Protein AF-A0A947BU01-F1 (afdb_monomer_lite)

Radius of gyration: 28.0 Å; chains: 1; bounding box: 68×43×93 Å

Sequence (146 aa):
MLISLYSSYHRSSKFAALLLTMTILGGLAVPAAADPMAQPLLSESDIAYVGRFALPDGGSEPATYAYGGYGMAFYKQADGTNTLFVSGHVYGTGYYGQVQVPSDAQLKSASTGYSGLVQATVIQKIANAMEGHGEIENNYNPNWSL

Structure (mmCIF, N/CA/C/O backbone):
data_AF-A0A947BU01-F1
#
_entry.id   AF-A0A947BU01-F1
#
loop_
_atom_site.group_PDB
_atom_site.id
_atom_site.type_symbol
_atom_site.label_atom_id
_atom_site.label_alt_id
_atom_site.label_comp_id
_atom_site.label_asym_id
_atom_site.label_entity_id
_atom_site.label_seq_id
_atom_site.pdbx_PDB_ins_code
_atom_site.Cartn_x
_atom_site.Cartn_y
_atom_site.Cartn_z
_atom_site.occupancy
_atom_site.B_iso_or_equiv
_atom_site.auth_seq_id
_atom_site.auth_comp_id
_atom_site.auth_asym_id
_atom_site.auth_atom_id
_atom_site.pdbx_PDB_model_num
ATOM 1 N N . MET A 1 1 ? -27.659 -6.210 -74.239 1.00 38.91 1 MET A N 1
ATOM 2 C CA . MET A 1 1 ? -27.720 -7.146 -73.098 1.00 38.91 1 MET A CA 1
ATOM 3 C C . MET A 1 1 ? -27.895 -6.321 -71.833 1.00 38.91 1 MET A C 1
ATOM 5 O O . MET A 1 1 ? -26.961 -5.631 -71.453 1.00 38.91 1 MET A O 1
ATOM 9 N N . LEU A 1 2 ? -29.097 -6.310 -71.249 1.00 34.97 2 LEU A N 1
ATOM 10 C CA . LEU A 1 2 ? -29.273 -5.880 -69.856 1.00 34.97 2 LEU A CA 1
ATOM 11 C C . LEU A 1 2 ? -28.778 -7.003 -68.936 1.00 34.97 2 LEU A C 1
ATOM 13 O O . LEU A 1 2 ? -28.877 -8.168 -69.313 1.00 34.97 2 LEU A O 1
ATOM 17 N N . ILE A 1 3 ? -28.399 -6.653 -67.710 1.00 32.31 3 ILE A N 1
ATOM 18 C CA . ILE A 1 3 ? -29.005 -7.241 -66.509 1.00 32.31 3 ILE A CA 1
ATOM 19 C C . ILE A 1 3 ? -29.057 -6.147 -65.437 1.00 32.31 3 ILE A C 1
ATOM 21 O O . ILE A 1 3 ? -28.105 -5.397 -65.238 1.00 32.31 3 ILE A O 1
ATOM 25 N N . SER A 1 4 ? -30.215 -6.039 -64.799 1.00 36.91 4 SER A N 1
ATOM 26 C CA . SER A 1 4 ? -30.463 -5.265 -63.583 1.00 36.91 4 SER A CA 1
ATOM 27 C C . SER A 1 4 ? -30.619 -6.261 -62.438 1.00 36.91 4 SER A C 1
ATOM 29 O O . SER A 1 4 ? -31.063 -7.378 -62.703 1.00 36.91 4 SER A O 1
ATOM 31 N N . LEU A 1 5 ? -30.331 -5.862 -61.197 1.00 42.19 5 LEU A N 1
ATOM 32 C CA . LEU A 1 5 ? -31.188 -6.173 -60.046 1.00 42.19 5 LEU A CA 1
ATOM 33 C C . LEU A 1 5 ? -30.832 -5.290 -58.835 1.00 42.19 5 LEU A C 1
ATOM 35 O O . LEU A 1 5 ? -29.725 -4.774 -58.716 1.00 42.19 5 LEU A O 1
ATOM 39 N N . TYR A 1 6 ? -31.832 -5.080 -57.981 1.00 38.16 6 TYR A N 1
ATOM 40 C CA . TYR A 1 6 ? -31.905 -4.087 -56.896 1.00 38.16 6 TYR A CA 1
ATOM 41 C C . TYR A 1 6 ? -32.109 -4.797 -55.533 1.00 38.16 6 TYR A C 1
ATOM 43 O O . TYR A 1 6 ? -32.235 -6.020 -55.517 1.00 38.16 6 TYR A O 1
ATOM 51 N N . SER A 1 7 ? -32.305 -4.021 -54.446 1.00 38.16 7 SER A N 1
ATOM 52 C CA . SER A 1 7 ? -32.798 -4.435 -53.095 1.00 38.16 7 SER A CA 1
ATOM 53 C C . SER A 1 7 ? -31.711 -4.815 -52.062 1.00 38.16 7 SER A C 1
ATOM 55 O O . SER A 1 7 ? -30.760 -5.495 -52.426 1.00 38.16 7 SER A O 1
ATOM 57 N N . SER A 1 8 ? -31.746 -4.451 -50.762 1.00 42.22 8 SER A N 1
ATOM 58 C CA . SER A 1 8 ? -32.578 -3.527 -49.931 1.00 42.22 8 SER A CA 1
ATOM 59 C C . SER A 1 8 ? -31.697 -3.023 -48.753 1.00 42.22 8 SER A C 1
ATOM 61 O O . SER A 1 8 ? -30.764 -3.729 -48.391 1.00 42.22 8 SER A O 1
ATOM 63 N N . TYR A 1 9 ? -31.820 -1.867 -48.078 1.00 45.44 9 TYR A N 1
ATOM 64 C CA . TYR A 1 9 ? -32.843 -0.812 -47.909 1.00 45.44 9 TYR A CA 1
ATOM 65 C C . TYR A 1 9 ? -33.897 -1.012 -46.784 1.00 45.44 9 TYR A C 1
ATOM 67 O O . TYR A 1 9 ? -35.024 -1.414 -47.061 1.00 45.44 9 TYR A O 1
ATOM 75 N N . HIS A 1 10 ? -33.540 -0.682 -45.526 1.00 36.25 10 HIS A N 1
ATOM 76 C CA . HIS A 1 10 ? -34.381 -0.331 -44.344 1.00 36.25 10 HIS A CA 1
ATOM 77 C C . HIS A 1 10 ? -33.420 0.113 -43.204 1.00 36.25 10 HIS A C 1
ATOM 79 O O . HIS A 1 10 ? -32.405 -0.547 -43.032 1.00 36.25 10 HIS A O 1
ATOM 85 N N . ARG A 1 11 ? -33.588 1.168 -42.386 1.00 46.25 11 ARG A N 1
ATOM 86 C CA . ARG A 1 11 ? -34.635 2.190 -42.125 1.00 46.25 11 ARG A CA 1
ATOM 87 C C . ARG A 1 11 ? -33.919 3.490 -41.669 1.00 46.25 11 ARG A C 1
ATOM 89 O O . ARG A 1 11 ? -32.951 3.404 -40.930 1.00 46.25 11 ARG A O 1
ATOM 96 N N . SER A 1 12 ? -34.223 4.678 -42.209 1.00 43.44 12 SER A N 1
ATOM 97 C CA . SER A 1 12 ? -35.121 5.710 -41.623 1.00 43.44 12 SER A CA 1
ATOM 98 C C . SER A 1 12 ? -34.850 6.027 -40.129 1.00 43.44 12 SER A C 1
ATOM 100 O O . SER A 1 12 ? -34.923 5.113 -39.319 1.00 43.44 12 SER A O 1
ATOM 102 N N . SER A 1 13 ? -34.645 7.267 -39.661 1.00 42.59 13 SER A N 1
ATOM 103 C CA . SER A 1 13 ? -35.353 8.498 -40.049 1.00 42.59 13 SER A CA 1
ATOM 104 C C . SER A 1 13 ? -34.672 9.792 -39.570 1.00 42.59 13 SER A C 1
ATOM 106 O O . SER A 1 13 ? -34.194 9.857 -38.448 1.00 42.59 13 SER A O 1
ATOM 108 N N . LYS A 1 14 ? -34.821 10.840 -40.392 1.00 45.69 14 LYS A N 1
ATOM 109 C CA . LYS A 1 14 ? -35.126 12.242 -40.028 1.00 45.69 14 LYS A CA 1
ATOM 110 C C . LYS A 1 14 ? -34.252 12.958 -38.979 1.00 45.69 14 LYS A C 1
ATOM 112 O O . LYS A 1 14 ? -34.436 12.832 -37.775 1.00 45.69 14 LYS A O 1
ATOM 117 N N . PHE A 1 15 ? -33.444 13.880 -39.504 1.00 44.53 15 PHE A N 1
ATOM 118 C CA . PHE A 1 15 ? -33.050 15.121 -38.831 1.00 44.53 15 PHE A CA 1
ATOM 119 C C . PHE A 1 15 ? -34.262 15.917 -38.295 1.00 44.53 15 PHE A C 1
ATOM 121 O O . PHE A 1 15 ? -35.377 15.769 -38.796 1.00 44.53 15 PHE A O 1
ATOM 128 N N . ALA A 1 16 ? -33.962 16.851 -37.383 1.00 44.19 16 ALA A N 1
ATOM 129 C CA . ALA A 1 16 ? -34.821 17.909 -36.835 1.00 44.19 16 ALA A CA 1
ATOM 130 C C . ALA A 1 16 ? -35.796 17.528 -35.700 1.00 44.19 16 ALA A C 1
ATOM 132 O O . ALA A 1 16 ? -36.990 17.337 -35.905 1.00 44.19 16 ALA A O 1
ATOM 133 N N . ALA A 1 17 ? -35.286 17.627 -34.468 1.00 37.03 17 ALA A N 1
ATOM 134 C CA . ALA A 1 17 ? -35.921 18.442 -33.430 1.00 37.03 17 ALA A CA 1
ATOM 135 C C . ALA A 1 17 ? -34.833 19.020 -32.505 1.00 37.03 17 ALA A C 1
ATOM 137 O O . ALA A 1 17 ? -34.243 18.307 -31.697 1.00 37.03 17 ALA A O 1
ATOM 138 N N . LEU A 1 18 ? -34.543 20.316 -32.651 1.00 46.00 18 LEU A N 1
ATOM 139 C CA . LEU A 1 18 ? -33.677 21.067 -31.740 1.00 46.00 18 LEU A CA 1
ATOM 140 C C . LEU A 1 18 ? -34.412 21.238 -30.404 1.00 46.00 18 LEU A C 1
ATOM 142 O O . LEU A 1 18 ? -35.222 22.152 -30.263 1.00 46.00 18 LEU A O 1
ATOM 146 N N . LEU A 1 19 ? -34.141 20.369 -29.429 1.00 37.56 19 LEU A N 1
ATOM 147 C CA . LEU A 1 19 ? -34.594 20.574 -28.055 1.00 37.56 19 LEU A CA 1
ATOM 148 C C . LEU A 1 19 ? -33.500 21.312 -27.277 1.00 37.56 19 LEU A C 1
ATOM 150 O O . LEU A 1 19 ? -32.636 20.706 -26.646 1.00 37.56 19 LEU A O 1
ATOM 154 N N . LEU A 1 20 ? -33.521 22.644 -27.359 1.00 41.34 20 LEU A N 1
ATOM 155 C CA . LEU A 1 20 ? -32.702 23.500 -26.505 1.00 41.34 20 LEU A CA 1
ATOM 156 C C . LEU A 1 20 ? -33.327 23.534 -25.105 1.00 41.34 20 LEU A C 1
ATOM 158 O O . LEU A 1 20 ? -34.023 24.481 -24.737 1.00 41.34 20 LEU A O 1
ATOM 162 N N . THR A 1 21 ? -33.117 22.473 -24.329 1.00 47.75 21 THR A N 1
ATOM 163 C CA . THR A 1 21 ? -33.498 22.454 -22.918 1.00 47.75 21 THR A CA 1
ATOM 164 C C . THR A 1 21 ? -32.643 23.492 -22.197 1.00 47.75 21 THR A C 1
ATOM 166 O O . THR A 1 21 ? -31.437 23.304 -22.042 1.00 47.75 21 THR A O 1
ATOM 169 N N . MET A 1 22 ? -33.250 24.602 -21.763 1.00 46.50 22 MET A N 1
ATOM 170 C CA . MET A 1 22 ? -32.602 25.518 -20.827 1.00 46.50 22 MET A CA 1
ATOM 171 C C . MET A 1 22 ? -32.354 24.762 -19.522 1.00 46.50 22 MET A C 1
ATOM 173 O O . MET A 1 22 ? -33.235 24.683 -18.665 1.00 46.50 22 MET A O 1
ATOM 177 N N . THR A 1 23 ? -31.150 24.215 -19.362 1.00 50.81 23 THR A N 1
ATOM 178 C CA . THR A 1 23 ? -30.656 23.819 -18.048 1.00 50.81 23 THR A CA 1
ATOM 179 C C . THR A 1 23 ? -30.577 25.091 -17.225 1.00 50.81 23 THR A C 1
ATOM 181 O O . THR A 1 23 ? -29.666 25.900 -17.393 1.00 50.81 23 THR A O 1
ATOM 184 N N . ILE A 1 24 ? -31.568 25.292 -16.358 1.00 51.97 24 ILE A N 1
ATOM 185 C CA . ILE A 1 24 ? -31.499 26.306 -15.317 1.00 51.97 24 ILE A CA 1
ATOM 186 C C . ILE A 1 24 ? -30.231 25.979 -14.529 1.00 51.97 24 ILE A C 1
ATOM 188 O O . ILE A 1 24 ? -30.173 24.942 -13.866 1.00 51.97 24 ILE A O 1
ATOM 192 N N . LEU A 1 25 ? -29.216 26.846 -14.614 1.00 54.53 25 LEU A N 1
ATOM 193 C CA . LEU A 1 25 ? -28.103 26.859 -13.667 1.00 54.53 25 LEU A CA 1
ATOM 194 C C . LEU A 1 25 ? -28.667 27.317 -12.317 1.00 54.53 25 LEU A C 1
ATOM 196 O O . LEU A 1 25 ? -28.435 28.432 -11.855 1.00 54.53 25 LEU A O 1
ATOM 200 N N . GLY A 1 26 ? -29.438 26.432 -11.685 1.00 55.53 26 GLY A N 1
ATOM 201 C CA . GLY A 1 26 ? -29.636 26.449 -10.253 1.00 55.53 26 GLY A CA 1
ATOM 202 C C . GLY A 1 26 ? -28.264 26.172 -9.681 1.00 55.53 26 GLY A C 1
ATOM 203 O O . GLY A 1 26 ? -27.848 25.017 -9.629 1.00 55.53 26 GLY A O 1
ATOM 204 N N . GLY A 1 27 ? -27.534 27.245 -9.376 1.00 57.28 27 GLY A N 1
ATOM 205 C CA . GLY A 1 27 ? -26.209 27.169 -8.793 1.00 57.28 27 GLY A CA 1
ATOM 206 C C . GLY A 1 27 ? -26.319 26.384 -7.502 1.00 57.28 27 GLY A C 1
ATOM 207 O O . GLY A 1 27 ? -26.742 26.928 -6.484 1.00 57.28 27 GLY A O 1
ATOM 208 N N . LEU A 1 28 ? -25.981 25.095 -7.568 1.00 57.75 28 LEU A N 1
ATOM 209 C CA . LEU A 1 28 ? -25.796 24.265 -6.397 1.00 57.75 28 LEU A CA 1
ATOM 210 C C . LEU A 1 28 ? -24.675 24.935 -5.620 1.00 57.75 28 LEU A C 1
ATOM 212 O O . LEU A 1 28 ? -23.510 24.857 -6.012 1.00 57.75 28 LEU A O 1
ATOM 216 N N . ALA A 1 29 ? -25.052 25.661 -4.570 1.00 65.25 29 ALA A N 1
ATOM 217 C CA . ALA A 1 29 ? -24.113 26.223 -3.629 1.00 65.25 29 ALA A CA 1
ATOM 218 C C . ALA A 1 29 ? -23.367 25.038 -3.022 1.00 65.25 29 ALA A C 1
ATOM 220 O O . ALA A 1 29 ? -23.889 24.350 -2.143 1.00 65.25 29 ALA A O 1
ATOM 221 N N . VAL A 1 30 ? -22.175 24.760 -3.554 1.00 71.19 30 VAL A N 1
ATOM 222 C CA . VAL A 1 30 ? -21.259 23.795 -2.960 1.00 71.19 30 VAL A CA 1
ATOM 223 C C . VAL A 1 30 ? -21.031 24.308 -1.542 1.00 71.19 30 VAL A C 1
ATOM 225 O O . VAL A 1 30 ? -20.578 25.449 -1.402 1.00 71.19 30 VAL A O 1
ATOM 228 N N . PRO A 1 31 ? -21.417 23.551 -0.497 1.00 74.62 31 PRO A N 1
ATOM 229 C CA . PRO A 1 31 ? -21.230 24.013 0.865 1.00 74.62 31 PRO A CA 1
ATOM 230 C C . PRO A 1 31 ? -19.747 24.316 1.045 1.00 74.62 31 PRO A C 1
ATOM 232 O O . PRO A 1 31 ? -18.899 23.497 0.682 1.00 74.62 31 PRO A O 1
ATOM 235 N N . ALA A 1 32 ? -19.439 25.515 1.542 1.00 76.81 32 ALA A N 1
ATOM 236 C CA . ALA A 1 32 ? -18.063 25.900 1.803 1.00 76.81 32 ALA A CA 1
ATOM 237 C C . ALA A 1 32 ? -17.426 24.823 2.688 1.00 76.81 32 ALA A C 1
ATOM 239 O O . ALA A 1 32 ? -18.013 24.438 3.703 1.00 76.81 32 ALA A O 1
ATOM 240 N N . ALA A 1 33 ? -16.263 24.313 2.275 1.00 77.06 33 ALA A N 1
ATOM 241 C CA . ALA A 1 33 ? -15.528 23.348 3.076 1.00 77.06 33 ALA A CA 1
ATOM 242 C C . ALA A 1 33 ? -15.318 23.952 4.469 1.00 77.06 33 ALA A C 1
ATOM 244 O O . ALA A 1 33 ? -14.842 25.083 4.587 1.00 77.06 33 ALA A O 1
ATOM 245 N N . ALA A 1 34 ? -15.744 23.228 5.505 1.00 82.25 34 ALA A N 1
ATOM 246 C CA . ALA A 1 34 ? -15.613 23.704 6.872 1.00 82.25 34 ALA A CA 1
ATOM 247 C C . ALA A 1 34 ? -14.132 23.945 7.188 1.00 82.25 34 ALA A C 1
ATOM 249 O O . ALA A 1 34 ? -13.275 23.183 6.738 1.00 82.25 34 ALA A O 1
ATOM 250 N N . ASP A 1 35 ? -13.843 24.997 7.956 1.00 86.69 35 ASP A N 1
ATOM 251 C CA . ASP A 1 35 ? -12.478 25.325 8.361 1.00 86.69 35 ASP A CA 1
ATOM 252 C C . ASP A 1 35 ? -11.826 24.093 9.028 1.00 86.69 35 ASP A C 1
ATOM 254 O O . ASP A 1 35 ? -12.363 23.602 10.032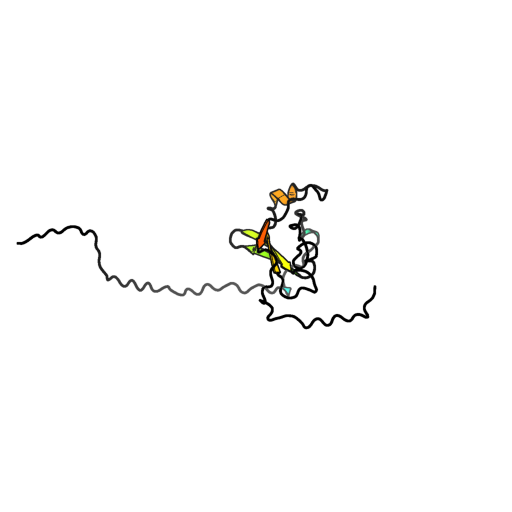 1.00 86.69 35 ASP A O 1
ATOM 258 N N . PRO A 1 36 ? -10.701 23.570 8.496 1.00 83.50 36 PRO A N 1
ATOM 259 C CA . PRO A 1 36 ? -9.975 22.464 9.111 1.00 83.50 36 PRO A CA 1
ATOM 260 C C . PRO A 1 36 ? -9.560 22.762 10.554 1.00 83.50 36 PRO A C 1
ATOM 262 O O . PRO A 1 36 ? -9.537 21.851 11.377 1.00 83.50 36 PRO A O 1
ATOM 265 N N . MET A 1 37 ? -9.299 24.033 10.885 1.00 89.06 37 MET A N 1
ATOM 266 C CA . MET A 1 37 ? -8.940 24.473 12.238 1.00 89.06 37 MET A CA 1
ATOM 267 C C . MET A 1 37 ? -10.124 24.473 13.215 1.00 89.06 37 MET A C 1
ATOM 269 O O . MET A 1 37 ? -9.913 24.537 14.425 1.00 89.06 37 MET A O 1
ATOM 273 N N . ALA A 1 38 ? -11.358 24.394 12.709 1.00 90.81 38 ALA A N 1
ATOM 274 C CA . ALA A 1 38 ? -12.578 24.283 13.507 1.00 90.81 38 ALA A CA 1
ATOM 275 C C . ALA A 1 38 ? -13.075 22.831 13.656 1.00 90.81 38 ALA A C 1
ATOM 277 O O . ALA A 1 38 ? -14.087 22.600 14.321 1.00 90.81 38 ALA A O 1
ATOM 278 N N . GLN A 1 39 ? -12.401 21.851 13.040 1.00 88.25 39 GLN A N 1
ATOM 279 C CA . GLN A 1 39 ? -12.730 20.438 13.227 1.00 88.25 39 GLN A CA 1
ATOM 280 C C . GLN A 1 39 ? -12.204 19.919 14.576 1.00 88.25 39 GLN A C 1
ATOM 282 O O . GLN A 1 39 ? -11.150 20.366 15.036 1.00 88.25 39 GLN A O 1
ATOM 287 N N . PRO A 1 40 ? -12.888 18.949 15.212 1.00 90.31 40 PRO A N 1
ATOM 288 C CA . PRO A 1 40 ? -12.328 18.221 16.345 1.00 90.31 40 PRO A CA 1
ATOM 289 C C . PRO A 1 40 ? -10.984 17.579 15.981 1.00 90.31 40 PRO A C 1
ATOM 291 O O . PRO A 1 40 ? -10.832 17.005 14.901 1.00 90.31 40 PRO A O 1
ATOM 294 N N . LEU A 1 41 ? -10.016 17.649 16.896 1.00 91.44 41 LEU A N 1
ATOM 295 C CA . LEU A 1 41 ? -8.760 16.915 16.753 1.00 91.44 41 LEU A CA 1
ATOM 296 C C . LEU A 1 41 ? -9.024 15.410 16.862 1.00 91.44 41 LEU A C 1
ATOM 298 O O . LEU A 1 41 ? -9.804 14.983 17.712 1.00 91.44 41 LEU A O 1
ATOM 302 N N . LEU A 1 42 ? -8.333 14.617 16.039 1.00 90.06 42 LEU A N 1
ATOM 303 C CA . LEU A 1 42 ? -8.356 13.160 16.148 1.00 90.06 42 LEU A CA 1
ATOM 304 C C . LEU A 1 42 ? -7.783 12.719 17.500 1.00 90.06 42 LEU A C 1
ATOM 306 O O . LEU A 1 42 ? -6.685 13.128 17.886 1.00 90.06 42 LEU A O 1
ATOM 310 N N . SER A 1 43 ? -8.518 11.852 18.186 1.00 92.38 43 SER A N 1
ATOM 311 C CA . SER A 1 43 ? -8.087 11.133 19.383 1.00 92.38 43 SER A CA 1
ATOM 312 C C . SER A 1 43 ? -7.636 9.712 19.030 1.00 92.38 43 SER A C 1
ATOM 314 O O . SER A 1 43 ? -7.969 9.182 17.971 1.00 92.38 43 SER A O 1
ATOM 316 N N . GLU A 1 44 ? -6.917 9.044 19.936 1.00 90.38 44 GLU A N 1
ATOM 317 C CA . GLU A 1 44 ? -6.549 7.630 19.752 1.00 90.38 44 GLU A CA 1
ATOM 318 C C . GLU A 1 44 ? -7.785 6.726 19.592 1.00 90.38 44 GLU A C 1
ATOM 320 O O . GLU A 1 44 ? -7.758 5.776 18.814 1.00 90.38 44 GLU A O 1
ATOM 325 N N . SER A 1 45 ? -8.896 7.059 20.261 1.00 93.25 45 SER A N 1
ATOM 326 C CA . SER A 1 45 ? -10.180 6.355 20.132 1.00 93.25 45 SER A CA 1
ATOM 327 C C . SER A 1 45 ? -10.831 6.467 18.748 1.00 93.25 45 SER A C 1
ATOM 329 O O . SER A 1 45 ? -11.676 5.633 18.425 1.00 93.25 45 SER A O 1
ATOM 331 N N . ASP A 1 46 ? -10.430 7.437 17.921 1.00 91.81 46 ASP A N 1
ATOM 332 C CA . ASP A 1 46 ? -10.919 7.579 16.542 1.00 91.81 46 ASP A CA 1
ATOM 333 C C . ASP A 1 46 ? -10.139 6.691 15.549 1.00 91.81 46 ASP A C 1
ATOM 335 O O . ASP A 1 46 ? -10.518 6.573 14.381 1.00 91.81 46 ASP A O 1
ATOM 339 N N . ILE A 1 47 ? -9.051 6.042 15.992 1.00 90.56 47 ILE A N 1
ATOM 340 C CA . ILE A 1 47 ? -8.159 5.236 15.150 1.00 90.56 47 ILE A CA 1
ATOM 341 C C . ILE A 1 47 ? -8.383 3.741 15.413 1.00 90.56 47 ILE A C 1
ATOM 343 O O . ILE A 1 47 ? -7.882 3.162 16.375 1.00 90.56 47 ILE A O 1
ATOM 347 N N . ALA A 1 48 ? -9.088 3.075 14.497 1.00 89.50 48 ALA A N 1
ATOM 348 C CA . ALA A 1 48 ? -9.273 1.625 14.528 1.00 89.50 48 ALA A CA 1
ATOM 349 C C . ALA A 1 48 ? -8.245 0.901 13.640 1.00 89.50 48 ALA A C 1
ATOM 351 O O . ALA A 1 48 ? -8.190 1.111 12.427 1.00 89.50 48 ALA A O 1
ATOM 352 N N . TYR A 1 49 ? -7.470 -0.021 14.218 1.00 87.44 49 TYR A N 1
ATOM 353 C CA . TYR A 1 49 ? -6.601 -0.908 13.442 1.00 87.44 49 TYR A CA 1
ATOM 354 C C . TYR A 1 49 ? -7.427 -1.975 12.704 1.00 87.44 49 TYR A C 1
ATOM 356 O O . TYR A 1 49 ? -8.027 -2.851 13.326 1.00 87.44 49 TYR A O 1
ATOM 364 N N . VAL A 1 50 ? -7.454 -1.908 11.369 1.00 87.00 50 VAL A N 1
ATOM 365 C CA . VAL A 1 50 ? -8.253 -2.815 10.517 1.00 87.00 50 VAL A CA 1
ATOM 366 C C . VAL A 1 50 ? -7.515 -4.119 10.182 1.00 87.00 50 VAL A C 1
ATOM 368 O O . VAL A 1 50 ? -8.157 -5.143 9.959 1.00 87.00 50 VAL A O 1
ATOM 371 N N . GLY A 1 51 ? -6.180 -4.098 10.152 1.00 89.44 51 GLY A N 1
ATOM 372 C CA . GLY A 1 51 ? -5.345 -5.257 9.835 1.00 89.44 51 GLY A CA 1
ATOM 373 C C . GLY A 1 51 ? -4.059 -4.882 9.099 1.00 89.44 51 GLY A C 1
ATOM 374 O O . GLY A 1 51 ? -3.638 -3.725 9.081 1.00 89.44 51 GLY A O 1
ATOM 375 N N . ARG A 1 52 ? -3.424 -5.881 8.483 1.00 90.00 52 ARG A N 1
ATOM 376 C CA . ARG A 1 52 ? -2.185 -5.752 7.699 1.00 90.00 52 ARG A CA 1
ATOM 377 C C . ARG A 1 52 ? -2.201 -6.701 6.509 1.00 90.00 52 ARG A C 1
ATOM 379 O O . ARG A 1 52 ? -2.883 -7.722 6.527 1.00 90.00 52 ARG A O 1
ATOM 386 N N . PHE A 1 53 ? -1.411 -6.364 5.502 1.00 91.00 53 PHE A N 1
ATOM 387 C CA . PHE A 1 53 ? -1.245 -7.119 4.268 1.00 91.00 53 PHE A CA 1
ATOM 388 C C . PHE A 1 53 ? 0.230 -7.108 3.856 1.00 91.00 53 PHE A C 1
ATOM 390 O O . PHE A 1 53 ? 0.995 -6.255 4.308 1.00 91.00 53 PHE A O 1
ATOM 397 N N . ALA A 1 54 ? 0.633 -8.056 3.016 1.00 88.75 54 ALA A N 1
ATOM 398 C CA . ALA A 1 54 ? 1.960 -8.058 2.408 1.00 88.75 54 ALA A CA 1
ATOM 399 C C . ALA A 1 54 ? 1.944 -7.236 1.111 1.00 88.75 54 ALA A C 1
ATOM 401 O O . ALA A 1 54 ? 0.989 -7.314 0.336 1.00 88.75 54 ALA A O 1
ATOM 402 N N . LEU A 1 55 ? 3.003 -6.474 0.842 1.00 87.50 55 LEU A N 1
ATOM 403 C CA . LEU A 1 55 ? 3.222 -5.927 -0.498 1.00 87.50 55 LEU A CA 1
ATOM 404 C C . LEU A 1 55 ? 3.606 -7.058 -1.480 1.00 87.50 55 LEU A C 1
ATOM 406 O O . LEU A 1 55 ? 4.002 -8.146 -1.045 1.00 87.50 55 LEU A O 1
ATOM 410 N N . PRO A 1 56 ? 3.471 -6.839 -2.800 1.00 84.62 56 PRO A N 1
ATOM 411 C CA . PRO A 1 56 ? 4.015 -7.751 -3.801 1.00 84.62 56 PRO A CA 1
ATOM 412 C C . PRO A 1 56 ? 5.529 -7.892 -3.621 1.00 84.62 56 PRO A C 1
ATOM 414 O O . PRO A 1 56 ? 6.188 -6.930 -3.222 1.00 84.62 56 PRO A O 1
ATOM 417 N N . ASP A 1 57 ? 6.097 -9.051 -3.957 1.00 74.44 57 ASP A N 1
ATOM 418 C CA . ASP A 1 57 ? 7.555 -9.171 -3.994 1.00 74.44 57 ASP A CA 1
ATOM 419 C C . ASP A 1 57 ? 8.141 -8.191 -5.014 1.00 74.44 57 ASP A C 1
ATOM 421 O O . ASP A 1 57 ? 7.646 -8.035 -6.133 1.00 74.44 57 ASP A O 1
ATOM 425 N N . GLY A 1 58 ? 9.209 -7.509 -4.608 1.00 62.03 58 GLY A N 1
ATOM 426 C CA . GLY A 1 58 ? 9.809 -6.445 -5.403 1.00 62.03 58 GLY A CA 1
ATOM 427 C C . GLY A 1 58 ? 10.694 -6.917 -6.559 1.00 62.03 58 GLY A C 1
ATOM 428 O O . GLY A 1 58 ? 11.071 -6.095 -7.385 1.00 62.03 58 GLY A O 1
ATOM 429 N N . GLY A 1 59 ? 11.024 -8.209 -6.628 1.00 63.69 59 GLY A N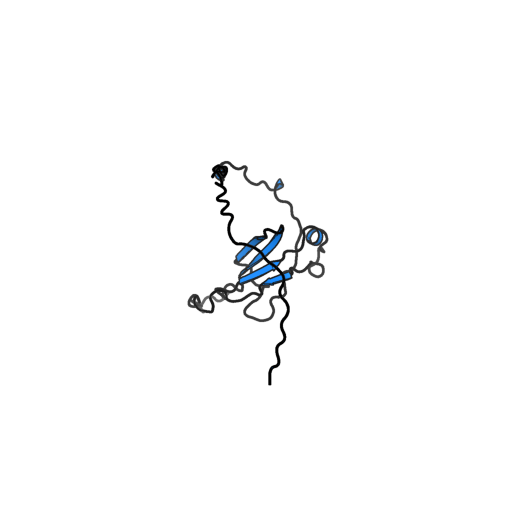 1
ATOM 430 C CA . GLY A 1 59 ? 11.961 -8.746 -7.618 1.00 63.69 59 GLY A CA 1
ATOM 431 C C . GLY A 1 59 ? 13.398 -8.238 -7.440 1.00 63.69 59 GLY A C 1
ATOM 432 O O . GLY A 1 59 ? 13.778 -7.746 -6.378 1.00 63.69 59 GLY A O 1
ATOM 433 N N . SER A 1 60 ? 14.206 -8.390 -8.489 1.00 58.06 60 SER A N 1
ATOM 434 C CA . SER A 1 60 ? 15.567 -7.849 -8.576 1.00 58.06 60 SER A CA 1
ATOM 435 C C . SER A 1 60 ? 15.569 -6.358 -8.929 1.00 58.06 60 SER A C 1
ATOM 437 O O . SER A 1 60 ? 14.636 -5.859 -9.557 1.00 58.06 60 SER A O 1
ATOM 439 N N . GLU A 1 61 ? 16.633 -5.648 -8.556 1.00 57.38 61 GLU A N 1
ATOM 440 C CA . GLU A 1 61 ? 16.772 -4.212 -8.815 1.00 57.38 61 GLU A CA 1
ATOM 441 C C . GLU A 1 61 ? 16.764 -3.829 -10.312 1.00 57.38 61 GLU A C 1
ATOM 443 O O . GLU A 1 61 ? 17.173 -4.640 -11.149 1.00 57.38 61 GLU A O 1
ATOM 448 N N . PRO A 1 62 ? 16.388 -2.576 -10.658 1.00 60.00 62 PRO A N 1
ATOM 449 C CA . PRO A 1 62 ? 15.820 -1.538 -9.791 1.00 60.00 62 PRO A CA 1
ATOM 450 C C . PRO A 1 62 ? 14.322 -1.296 -10.069 1.00 60.00 62 PRO A C 1
ATOM 452 O O . PRO A 1 62 ? 13.990 -0.601 -11.023 1.00 60.00 62 PRO A O 1
ATOM 455 N N . ALA A 1 63 ? 13.419 -1.822 -9.222 1.00 60.50 63 ALA A N 1
ATOM 456 C CA . ALA A 1 63 ? 12.005 -1.391 -9.097 1.00 60.50 63 ALA A CA 1
ATOM 457 C C . ALA A 1 63 ? 11.243 -2.176 -7.992 1.00 60.50 63 ALA A C 1
ATOM 459 O O . ALA A 1 63 ? 10.215 -2.797 -8.258 1.00 60.50 63 ALA A O 1
ATOM 460 N N . THR A 1 64 ? 11.738 -2.197 -6.747 1.00 65.00 64 THR A N 1
ATOM 461 C CA . THR A 1 64 ? 11.214 -3.113 -5.712 1.00 65.00 64 THR A CA 1
ATOM 462 C C . THR A 1 64 ? 10.147 -2.474 -4.804 1.00 65.00 64 THR A C 1
ATOM 464 O O . THR A 1 64 ? 10.366 -1.415 -4.219 1.00 65.00 64 THR A O 1
ATOM 467 N N . TYR A 1 65 ? 9.003 -3.147 -4.599 1.00 72.25 65 TYR A N 1
ATOM 468 C CA . TYR A 1 65 ? 8.041 -2.777 -3.539 1.00 72.25 65 TYR A CA 1
ATOM 469 C C . TYR A 1 65 ? 8.613 -3.004 -2.126 1.00 72.25 65 TYR A C 1
ATOM 471 O O . TYR A 1 65 ? 8.122 -2.429 -1.160 1.00 72.25 65 TYR A O 1
ATOM 479 N N . ALA A 1 66 ? 9.664 -3.823 -2.003 1.00 67.00 66 ALA A N 1
ATOM 480 C CA . ALA A 1 66 ? 10.318 -4.160 -0.739 1.00 67.00 66 ALA A CA 1
ATOM 481 C C . ALA A 1 66 ? 11.036 -2.968 -0.071 1.00 67.00 66 ALA A C 1
ATOM 483 O O . ALA A 1 66 ? 11.159 -2.949 1.149 1.00 67.00 66 ALA A O 1
ATOM 484 N N . TYR A 1 67 ? 11.478 -1.976 -0.854 1.00 63.28 67 TYR A N 1
ATOM 485 C CA . TYR A 1 67 ? 12.180 -0.779 -0.364 1.00 63.28 67 TYR A CA 1
ATOM 486 C C . TYR A 1 67 ? 11.416 0.535 -0.627 1.00 63.28 67 TYR A C 1
ATOM 488 O O . TYR A 1 67 ? 11.959 1.627 -0.453 1.00 63.28 67 TYR A O 1
ATOM 496 N N . GLY A 1 68 ? 10.138 0.447 -1.009 1.00 58.88 68 GLY A N 1
ATOM 497 C CA . GLY A 1 68 ? 9.272 1.592 -1.308 1.00 58.88 68 GLY A CA 1
ATOM 498 C C . GLY A 1 68 ? 8.715 2.311 -0.075 1.00 58.88 68 GLY A C 1
ATOM 499 O O . GLY A 1 68 ? 7.503 2.447 0.067 1.00 58.88 68 GLY A O 1
ATOM 500 N N . GLY A 1 69 ? 9.586 2.732 0.847 1.00 56.81 69 GLY A N 1
ATOM 501 C CA . GLY A 1 69 ? 9.190 3.287 2.152 1.00 56.81 69 GLY A CA 1
ATOM 502 C C . GLY A 1 69 ? 9.024 4.811 2.224 1.00 56.81 69 GLY A C 1
ATOM 5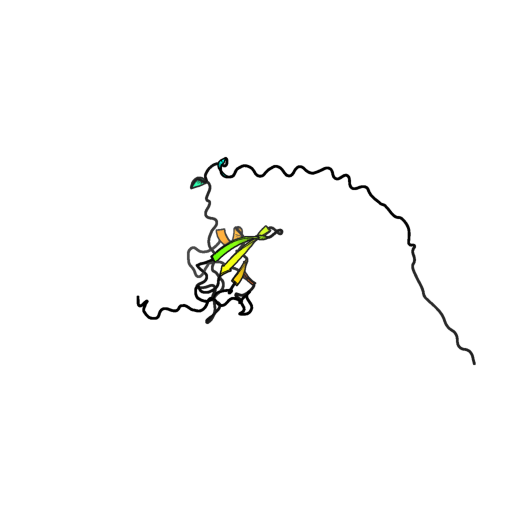03 O O . GLY A 1 69 ? 8.466 5.303 3.200 1.00 56.81 69 GLY A O 1
ATOM 504 N N . TYR A 1 70 ? 9.508 5.566 1.233 1.00 63.72 70 TYR A N 1
ATOM 505 C CA . TYR A 1 70 ? 9.615 7.033 1.323 1.00 63.72 70 TYR A CA 1
ATOM 506 C C . TYR A 1 70 ? 8.351 7.786 0.891 1.00 63.72 70 TYR A C 1
ATOM 508 O O . TYR A 1 70 ? 8.056 8.847 1.437 1.00 63.72 70 TYR A O 1
ATOM 516 N N . GLY A 1 71 ? 7.599 7.249 -0.072 1.00 70.00 71 GLY A N 1
ATOM 517 C CA . GLY A 1 71 ? 6.345 7.821 -0.550 1.00 70.00 71 GLY A CA 1
ATOM 518 C C . GLY A 1 71 ? 5.263 6.756 -0.648 1.00 70.00 71 GLY A C 1
ATOM 519 O O . GLY A 1 71 ? 5.179 6.046 -1.648 1.00 70.00 71 GLY A O 1
ATOM 520 N N . MET A 1 72 ? 4.414 6.675 0.375 1.00 82.75 72 MET A N 1
ATOM 521 C CA . MET A 1 72 ? 3.183 5.886 0.355 1.00 82.75 72 MET A CA 1
ATOM 522 C C . MET A 1 72 ? 1.979 6.823 0.423 1.00 82.75 72 MET A C 1
ATOM 524 O O . MET A 1 72 ? 1.868 7.612 1.360 1.00 82.75 72 MET A O 1
ATOM 528 N N . ALA A 1 73 ? 1.065 6.722 -0.542 1.00 89.06 73 ALA A N 1
ATOM 529 C CA . ALA A 1 73 ? -0.170 7.503 -0.551 1.00 89.06 73 ALA A CA 1
ATOM 530 C C . ALA A 1 73 ? -1.385 6.586 -0.718 1.00 89.06 73 ALA A C 1
ATOM 532 O O . ALA A 1 73 ? -1.528 5.888 -1.725 1.00 89.06 73 ALA A O 1
ATOM 533 N N . PHE A 1 74 ? -2.263 6.584 0.284 1.00 91.00 74 PHE A N 1
ATOM 534 C CA . PHE A 1 74 ? -3.551 5.906 0.203 1.00 91.00 74 PHE A CA 1
ATOM 535 C C . PHE A 1 74 ? -4.482 6.660 -0.751 1.00 91.00 74 PHE A C 1
ATOM 537 O O . PHE A 1 74 ? -4.620 7.880 -0.661 1.00 91.00 74 PHE A O 1
ATOM 544 N N . TYR A 1 75 ? -5.162 5.925 -1.625 1.00 90.69 75 TYR A N 1
ATOM 545 C CA . TYR A 1 75 ? -6.177 6.473 -2.513 1.00 90.69 75 TYR A CA 1
ATOM 546 C C . TYR A 1 75 ? -7.364 5.521 -2.629 1.00 90.69 75 TYR A C 1
ATOM 548 O O . TYR A 1 75 ? -7.202 4.343 -2.961 1.00 90.69 75 TYR A O 1
ATOM 556 N N . LYS A 1 76 ? -8.568 6.043 -2.389 1.00 92.38 76 LYS A N 1
ATOM 557 C CA . LYS A 1 76 ? -9.820 5.314 -2.584 1.00 92.38 76 LYS A CA 1
ATOM 558 C C . LYS A 1 76 ? -10.424 5.703 -3.929 1.00 92.38 76 LYS A C 1
ATOM 560 O O . LYS A 1 76 ? -10.757 6.866 -4.145 1.00 92.38 76 LYS A O 1
ATOM 565 N N . GLN A 1 77 ? -10.545 4.725 -4.818 1.00 89.50 77 GLN A N 1
ATOM 566 C CA . GLN A 1 77 ? -11.143 4.896 -6.138 1.00 89.50 77 GLN A CA 1
ATOM 567 C C . GLN A 1 77 ? -12.660 5.142 -6.048 1.00 89.50 77 GLN A C 1
ATOM 569 O O . GLN A 1 77 ? -13.299 4.861 -5.032 1.00 89.50 77 GLN A O 1
ATOM 574 N N . ALA A 1 78 ? -13.246 5.660 -7.132 1.00 91.38 78 ALA A N 1
ATOM 575 C CA . ALA A 1 78 ? -14.669 6.006 -7.205 1.00 91.38 78 ALA A CA 1
ATOM 576 C C . ALA A 1 78 ? -15.619 4.793 -7.092 1.00 91.38 78 ALA A C 1
ATOM 578 O O . ALA A 1 78 ? -16.764 4.949 -6.680 1.00 91.38 78 ALA A O 1
ATOM 579 N N . ASP A 1 79 ? -15.140 3.589 -7.415 1.00 91.38 79 ASP A N 1
ATOM 580 C CA . ASP A 1 79 ? -15.834 2.307 -7.208 1.00 91.38 79 ASP A CA 1
ATOM 581 C C . ASP A 1 79 ? -15.760 1.806 -5.747 1.00 91.38 79 ASP A C 1
ATOM 583 O O . ASP A 1 79 ? -16.345 0.780 -5.403 1.00 91.38 79 ASP A O 1
ATOM 587 N N . GLY A 1 80 ? -15.045 2.527 -4.877 1.00 90.88 80 GLY A N 1
ATOM 588 C CA . GLY A 1 80 ? -14.785 2.162 -3.489 1.00 90.88 80 GLY A CA 1
ATOM 589 C C . GLY A 1 80 ? -13.509 1.345 -3.270 1.00 90.88 80 GLY A C 1
ATOM 590 O O . GLY A 1 80 ? -13.190 1.065 -2.111 1.00 90.88 80 GLY A O 1
ATOM 591 N N . THR A 1 81 ? -12.762 0.995 -4.323 1.00 91.62 81 THR A N 1
ATOM 592 C CA . THR A 1 81 ? -11.534 0.196 -4.225 1.00 91.62 81 THR A CA 1
ATOM 593 C C . THR A 1 81 ? -10.429 0.966 -3.499 1.00 91.62 81 THR A C 1
ATOM 595 O O . THR A 1 81 ? -9.994 2.036 -3.928 1.00 91.62 81 THR A O 1
ATOM 598 N N . ASN A 1 82 ? -9.933 0.390 -2.404 1.00 93.69 82 ASN A N 1
ATOM 599 C CA . ASN A 1 82 ? -8.791 0.908 -1.655 1.00 93.69 82 ASN A CA 1
ATOM 600 C C . ASN A 1 82 ? -7.483 0.593 -2.402 1.00 93.69 82 ASN A C 1
ATOM 602 O O . ASN A 1 82 ? -7.210 -0.562 -2.736 1.00 93.69 82 ASN A O 1
ATOM 606 N N . THR A 1 83 ? -6.649 1.603 -2.641 1.00 94.38 83 THR A N 1
ATOM 607 C CA . THR A 1 83 ? -5.353 1.456 -3.319 1.00 94.38 83 THR A CA 1
ATOM 608 C C . THR A 1 83 ? -4.246 2.195 -2.579 1.00 94.38 83 THR A C 1
ATOM 610 O O . THR A 1 83 ? -4.501 3.103 -1.786 1.00 94.38 83 THR A O 1
ATOM 613 N N . LEU A 1 84 ? -3.009 1.788 -2.843 1.00 92.31 84 LEU A N 1
ATOM 614 C CA . LEU A 1 84 ? -1.803 2.400 -2.312 1.00 92.31 84 LEU A CA 1
ATOM 615 C C . LEU A 1 84 ? -0.858 2.708 -3.475 1.00 92.31 84 LEU A C 1
ATOM 617 O O . LEU A 1 84 ? -0.438 1.796 -4.192 1.00 92.31 84 LEU A O 1
ATOM 621 N N . PHE A 1 85 ? -0.528 3.984 -3.654 1.00 90.12 85 PHE A N 1
ATOM 622 C CA . PHE A 1 85 ? 0.606 4.402 -4.472 1.00 90.12 85 PHE A CA 1
ATOM 623 C C . PHE A 1 85 ? 1.890 4.228 -3.669 1.00 90.12 85 PHE A C 1
ATOM 625 O O . PHE A 1 85 ? 1.929 4.569 -2.485 1.00 90.12 85 PHE A O 1
ATOM 632 N N . VAL A 1 86 ? 2.922 3.692 -4.318 1.00 87.19 86 VAL A N 1
ATOM 633 C CA . VAL A 1 86 ? 4.201 3.327 -3.704 1.00 87.19 86 VAL A CA 1
ATOM 634 C C . VAL A 1 86 ? 5.333 3.871 -4.574 1.00 87.19 86 VAL A C 1
ATOM 636 O O . VAL A 1 86 ? 5.424 3.538 -5.759 1.00 87.19 86 VAL A O 1
ATOM 639 N N . SER A 1 87 ? 6.193 4.711 -3.996 1.00 85.38 87 SER A N 1
ATOM 640 C CA . SER A 1 87 ? 7.478 5.088 -4.592 1.00 85.38 87 SER A CA 1
ATOM 641 C C . SER A 1 87 ? 8.408 3.878 -4.661 1.00 85.38 87 SER A C 1
ATOM 643 O O . SER A 1 87 ? 8.408 3.058 -3.748 1.00 85.38 87 SER A O 1
ATOM 645 N N . GLY A 1 88 ? 9.253 3.795 -5.683 1.00 77.81 88 GLY A N 1
ATOM 646 C CA . GLY A 1 88 ? 10.355 2.836 -5.733 1.00 77.81 88 GLY A CA 1
ATOM 647 C C . GLY A 1 88 ? 11.460 3.135 -4.711 1.00 77.81 88 GLY A C 1
ATOM 648 O O . GLY A 1 88 ? 11.258 3.827 -3.711 1.00 77.81 88 GLY A O 1
ATOM 649 N N . HIS A 1 89 ? 12.652 2.602 -4.980 1.00 76.25 89 HIS A N 1
ATOM 650 C CA . HIS A 1 89 ? 13.837 2.829 -4.152 1.00 76.25 89 HIS A CA 1
ATOM 651 C C . HIS A 1 89 ? 14.172 4.327 -4.038 1.00 76.25 89 HIS A C 1
ATOM 653 O O . HIS A 1 89 ? 13.994 5.068 -5.000 1.00 76.25 89 HIS A O 1
ATOM 659 N N . VAL A 1 90 ? 14.726 4.773 -2.905 1.00 70.81 90 VAL A N 1
ATOM 660 C CA . VAL A 1 90 ? 15.006 6.202 -2.639 1.00 70.81 90 VAL A CA 1
ATOM 661 C C . VAL A 1 90 ? 15.950 6.856 -3.658 1.00 70.81 90 VAL A C 1
ATOM 663 O O . VAL A 1 90 ? 15.773 8.019 -4.004 1.00 70.81 90 VAL A O 1
ATOM 666 N N . TYR A 1 91 ? 16.912 6.098 -4.192 1.00 69.94 91 TYR A N 1
ATOM 667 C CA . TYR A 1 91 ? 17.810 6.549 -5.269 1.00 69.94 91 TYR A CA 1
ATOM 668 C C . TYR A 1 91 ? 17.204 6.394 -6.681 1.00 69.94 91 TYR A C 1
ATOM 670 O O . TYR A 1 91 ? 17.785 6.848 -7.662 1.00 69.94 91 TYR A O 1
ATOM 678 N N . GLY A 1 92 ? 16.038 5.753 -6.800 1.00 69.69 92 GLY A N 1
ATOM 679 C CA . GLY A 1 92 ? 15.282 5.576 -8.039 1.00 69.69 92 GLY A CA 1
ATOM 680 C C . GLY A 1 92 ? 14.229 6.669 -8.205 1.00 69.69 92 GLY A C 1
ATOM 681 O O . GLY A 1 92 ? 13.038 6.432 -8.002 1.00 69.69 92 GLY A O 1
ATOM 682 N N . THR A 1 93 ? 14.658 7.870 -8.593 1.00 74.31 93 THR A N 1
ATOM 683 C CA . THR A 1 93 ? 13.734 8.985 -8.859 1.00 74.31 93 THR A CA 1
ATOM 684 C C . THR A 1 93 ? 12.773 8.663 -10.010 1.00 74.31 93 THR A C 1
ATOM 686 O O . THR A 1 93 ? 13.133 7.997 -10.979 1.00 74.31 93 THR A O 1
ATOM 689 N N . GLY A 1 94 ? 11.513 9.089 -9.883 1.00 77.12 94 GLY A N 1
ATOM 690 C CA . GLY A 1 94 ? 10.464 8.843 -10.879 1.00 77.12 94 GLY A CA 1
ATOM 691 C C . GLY A 1 94 ? 9.843 7.447 -10.888 1.00 77.12 94 GLY A C 1
ATOM 692 O O . GLY A 1 94 ? 8.853 7.246 -11.588 1.00 77.12 94 GLY A O 1
ATOM 693 N N . TYR A 1 95 ? 10.374 6.480 -10.135 1.00 82.44 95 TYR A N 1
ATOM 694 C CA . TYR A 1 95 ? 9.810 5.133 -10.084 1.00 82.44 95 TYR A CA 1
ATOM 695 C C . TYR A 1 95 ? 8.582 5.095 -9.171 1.00 82.44 95 TYR A C 1
ATOM 697 O O . TYR A 1 95 ? 8.700 5.283 -7.960 1.00 82.44 95 TYR A O 1
ATOM 705 N N . TYR A 1 96 ? 7.409 4.805 -9.738 1.00 85.81 96 TYR A N 1
ATOM 706 C CA . TYR A 1 96 ? 6.148 4.695 -8.998 1.00 85.81 96 TYR A CA 1
ATOM 707 C C . TYR A 1 96 ? 5.334 3.489 -9.462 1.00 85.81 96 TYR A C 1
ATOM 709 O O . TYR A 1 96 ? 5.296 3.163 -10.650 1.00 85.81 96 TYR A O 1
ATOM 717 N N . GLY A 1 97 ? 4.654 2.844 -8.517 1.00 87.56 97 GLY A N 1
ATOM 718 C CA . GLY A 1 97 ? 3.676 1.789 -8.770 1.00 87.56 97 GLY A CA 1
ATOM 719 C C . GLY A 1 97 ? 2.413 1.981 -7.936 1.00 87.56 97 GLY A C 1
ATOM 720 O O . GLY A 1 97 ? 2.365 2.811 -7.027 1.00 87.56 97 GLY A O 1
ATOM 721 N N . GLN A 1 98 ? 1.389 1.185 -8.231 1.00 90.62 98 GLN A N 1
ATOM 722 C CA . GLN A 1 98 ? 0.123 1.183 -7.503 1.00 90.62 98 GLN A CA 1
ATOM 723 C C . GLN A 1 98 ? -0.315 -0.252 -7.219 1.00 90.62 98 GLN A C 1
ATOM 725 O O . GLN A 1 98 ? -0.267 -1.121 -8.097 1.00 90.62 98 GLN A O 1
ATOM 730 N N . VAL A 1 99 ? -0.775 -0.498 -5.996 1.00 92.38 99 VAL A N 1
ATOM 731 C CA . VAL A 1 99 ? -1.333 -1.786 -5.576 1.00 92.38 99 VAL A CA 1
ATOM 732 C C . VAL A 1 99 ? -2.745 -1.614 -5.024 1.00 92.38 99 VAL A C 1
ATOM 734 O O . VAL A 1 99 ? -3.075 -0.594 -4.419 1.00 92.38 99 VAL A O 1
ATOM 737 N N . GLN A 1 100 ? -3.582 -2.624 -5.220 1.00 95.31 100 GLN A N 1
ATOM 738 C CA . GLN A 1 100 ? -4.871 -2.755 -4.563 1.00 95.31 1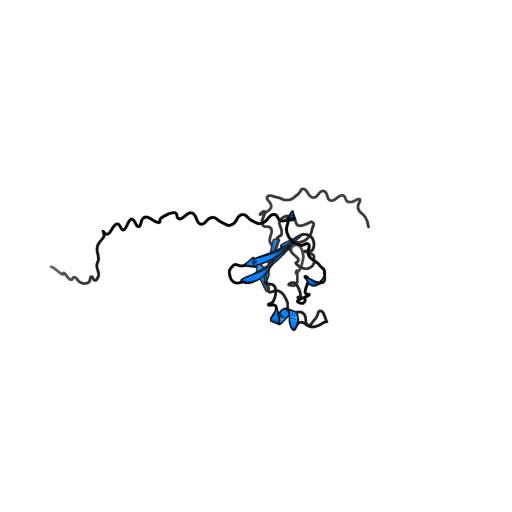00 GLN A CA 1
ATOM 739 C C . GLN A 1 100 ? -4.659 -3.293 -3.149 1.00 95.31 100 GLN A C 1
ATOM 741 O O . GLN A 1 100 ? -4.077 -4.366 -2.962 1.00 95.31 100 GLN A O 1
ATOM 746 N N . VAL A 1 101 ? -5.160 -2.556 -2.162 1.00 94.44 101 VAL A N 1
ATOM 747 C CA . VAL A 1 101 ? -5.200 -3.000 -0.767 1.00 94.44 101 VAL A CA 1
ATOM 748 C C . VAL A 1 101 ? -6.283 -4.082 -0.645 1.00 94.44 101 VAL A C 1
ATOM 750 O O . VAL A 1 101 ? -7.376 -3.890 -1.187 1.00 94.44 101 VAL A O 1
ATOM 753 N N . PRO A 1 102 ? -6.031 -5.214 0.043 1.00 94.56 102 PRO A N 1
ATOM 754 C CA . PRO A 1 102 ? -7.065 -6.214 0.300 1.00 94.56 102 PRO A CA 1
ATOM 755 C C . PRO A 1 102 ? -8.292 -5.614 0.997 1.00 94.56 102 PRO A C 1
ATOM 757 O O . PRO A 1 102 ? -8.187 -4.643 1.745 1.00 94.56 102 PRO A O 1
ATOM 760 N N . SER A 1 103 ? -9.464 -6.208 0.777 1.00 92.88 103 SER A N 1
ATOM 761 C CA . SER A 1 103 ? -10.703 -5.750 1.419 1.00 92.88 103 SER A CA 1
ATOM 762 C C . SER A 1 103 ? -10.628 -5.843 2.948 1.00 92.88 103 SER A C 1
ATOM 764 O O . SER A 1 103 ? -9.957 -6.718 3.495 1.00 92.88 103 SER A O 1
ATOM 766 N N . ASP A 1 104 ? -11.386 -5.004 3.657 1.00 89.62 104 ASP A N 1
ATOM 767 C CA . ASP A 1 104 ? -11.477 -5.013 5.124 1.00 89.62 104 ASP A CA 1
ATOM 768 C C . ASP A 1 104 ? -11.761 -6.407 5.709 1.00 89.62 104 ASP A C 1
ATOM 770 O O . ASP A 1 104 ? -11.263 -6.743 6.781 1.00 89.62 104 ASP A O 1
ATOM 774 N N . ALA A 1 105 ? -12.547 -7.234 5.010 1.00 90.38 105 ALA A N 1
ATOM 775 C CA . ALA A 1 105 ? -12.817 -8.615 5.407 1.00 90.38 105 ALA A CA 1
ATOM 776 C C . ALA A 1 105 ? -11.546 -9.482 5.357 1.00 90.38 105 ALA A C 1
ATOM 778 O O . ALA A 1 105 ? -11.252 -10.203 6.309 1.00 90.38 105 ALA A O 1
ATOM 779 N N . GLN A 1 106 ? -10.761 -9.361 4.281 1.00 91.88 106 GLN A N 1
ATOM 780 C CA . GLN A 1 106 ? -9.475 -10.045 4.130 1.00 91.88 106 GLN A CA 1
ATOM 781 C C . GLN A 1 106 ? -8.463 -9.570 5.181 1.00 91.88 106 GLN A C 1
ATOM 783 O O . GLN A 1 106 ? -7.829 -10.407 5.822 1.00 91.88 106 GLN A O 1
ATOM 788 N N . LEU A 1 107 ? -8.364 -8.255 5.415 1.00 90.69 107 LEU A N 1
ATOM 789 C CA . LEU A 1 107 ? -7.464 -7.662 6.415 1.00 90.69 107 LEU A CA 1
ATOM 790 C C . LEU A 1 107 ? -7.764 -8.149 7.840 1.00 90.69 107 LEU A C 1
ATOM 792 O O . LEU A 1 107 ? -6.837 -8.509 8.564 1.00 90.69 107 LEU A O 1
ATOM 796 N N . LYS A 1 108 ? -9.047 -8.225 8.218 1.00 87.94 108 LYS A N 1
ATOM 797 C CA . LYS A 1 108 ? -9.493 -8.724 9.533 1.00 87.94 108 LYS A CA 1
ATOM 798 C C . LYS A 1 108 ? -9.290 -10.233 9.709 1.00 87.94 108 LYS A C 1
ATOM 800 O O . LYS A 1 108 ? -9.179 -10.697 10.838 1.00 87.94 108 LYS A O 1
ATOM 805 N N . SER A 1 109 ? -9.247 -10.993 8.611 1.00 82.88 109 SER A N 1
ATOM 806 C CA . SER A 1 109 ? -8.983 -12.442 8.615 1.00 82.88 109 SER A CA 1
ATOM 807 C C . SER A 1 109 ? -7.501 -12.826 8.509 1.00 82.88 109 SER A C 1
ATOM 809 O O . SER A 1 109 ? -7.176 -14.010 8.596 1.00 82.88 109 SER A O 1
ATOM 811 N N . ALA A 1 110 ? -6.605 -11.861 8.279 1.00 77.19 110 ALA A N 1
ATOM 812 C CA . ALA A 1 110 ? -5.197 -12.134 8.007 1.00 77.19 110 ALA A CA 1
ATOM 813 C C . ALA A 1 110 ? -4.468 -12.703 9.239 1.00 77.19 110 ALA A C 1
ATOM 815 O O . ALA A 1 110 ? -4.745 -12.332 10.382 1.00 77.19 110 ALA A O 1
ATOM 816 N N . SER A 1 111 ? -3.500 -13.591 9.002 1.00 71.69 111 SER A N 1
ATOM 817 C CA . SER A 1 111 ? -2.725 -14.225 10.072 1.00 71.69 111 SER A CA 1
ATOM 818 C C . SER A 1 111 ? -1.902 -13.216 10.879 1.00 71.69 111 SER A C 1
ATOM 820 O O . SER A 1 111 ? -1.500 -12.151 10.403 1.00 71.69 111 SER A O 1
ATOM 822 N N . THR A 1 112 ? -1.566 -13.587 12.115 1.00 74.69 112 THR A N 1
ATOM 823 C CA . THR A 1 112 ? -0.598 -12.848 12.931 1.00 74.69 112 THR A CA 1
ATOM 824 C C . THR A 1 112 ? 0.844 -12.994 12.430 1.00 74.69 112 THR A C 1
ATOM 826 O O . THR A 1 112 ? 1.675 -12.149 12.764 1.00 74.69 112 THR A O 1
ATOM 829 N N . GLY A 1 113 ? 1.137 -14.025 11.626 1.00 77.38 113 GLY A N 1
ATOM 830 C CA . GLY A 1 113 ? 2.449 -14.288 11.025 1.00 77.38 113 GLY A CA 1
ATOM 831 C C . GLY A 1 113 ? 2.539 -13.892 9.546 1.00 77.38 113 GLY A C 1
ATOM 832 O O . GLY A 1 113 ? 1.562 -13.988 8.807 1.00 77.38 113 GLY A O 1
ATOM 833 N N . TYR A 1 114 ? 3.741 -13.500 9.107 1.00 75.69 114 TYR A N 1
ATOM 834 C CA . TYR A 1 114 ? 4.014 -12.976 7.757 1.00 75.69 114 TYR A CA 1
ATOM 835 C C . TYR A 1 114 ? 3.536 -13.897 6.619 1.00 75.69 114 TYR A C 1
ATOM 837 O O . TYR A 1 114 ? 2.931 -13.432 5.659 1.00 75.69 114 TYR A O 1
ATOM 845 N N . SER A 1 115 ? 3.730 -15.213 6.759 1.00 80.06 115 SER A N 1
ATOM 846 C CA . SER A 1 115 ? 3.349 -16.223 5.758 1.00 80.06 115 SER A CA 1
ATOM 847 C C . SER A 1 115 ? 1.839 -16.405 5.557 1.00 80.06 115 SER A C 1
ATOM 849 O O . SER A 1 115 ? 1.438 -17.072 4.609 1.00 80.06 115 SER A O 1
ATOM 851 N N . GLY A 1 116 ? 1.002 -15.842 6.434 1.00 82.75 116 GLY A N 1
ATOM 852 C CA . GLY A 1 116 ? -0.458 -15.845 6.297 1.00 82.75 116 GLY A CA 1
ATOM 853 C C . G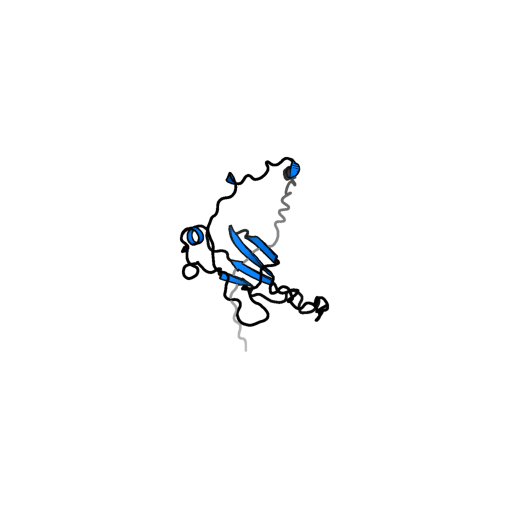LY A 1 116 ? -1.051 -14.447 6.110 1.00 82.75 116 GLY A C 1
ATOM 854 O O . GLY A 1 116 ? -2.238 -14.249 6.382 1.00 82.75 116 GLY A O 1
ATOM 855 N N . LEU A 1 117 ? -0.239 -13.468 5.700 1.00 88.62 117 LEU A N 1
ATOM 856 C CA . LEU A 1 117 ? -0.737 -12.171 5.258 1.00 88.62 117 LEU A CA 1
ATOM 857 C C . LEU A 1 117 ? -1.312 -12.287 3.849 1.00 88.62 117 LEU A C 1
ATOM 859 O O . LEU A 1 117 ? -0.698 -12.865 2.955 1.00 88.62 117 LEU A O 1
ATOM 863 N N . VAL A 1 118 ? -2.478 -11.681 3.634 1.00 92.00 118 VAL A N 1
ATOM 864 C CA . VAL A 1 118 ? -3.017 -11.503 2.283 1.00 92.00 118 VAL A CA 1
ATOM 865 C C . VAL A 1 118 ? -2.097 -10.539 1.534 1.00 92.00 118 VAL A C 1
ATOM 867 O O . VAL A 1 118 ? -1.734 -9.496 2.077 1.00 92.00 118 VAL A O 1
ATOM 870 N N . GLN A 1 119 ? -1.697 -10.883 0.311 1.00 90.75 119 GLN A N 1
ATOM 871 C CA . GLN A 1 119 ? -0.852 -10.021 -0.512 1.00 90.75 119 GLN A CA 1
ATOM 872 C C . GLN A 1 119 ? -1.702 -8.987 -1.266 1.00 90.75 119 GLN A C 1
ATOM 874 O O . GLN A 1 119 ? -2.798 -9.294 -1.742 1.00 90.75 119 GLN A O 1
ATOM 879 N N . ALA A 1 120 ? -1.205 -7.757 -1.377 1.00 92.38 120 ALA A N 1
ATOM 880 C CA . ALA A 1 120 ? -1.791 -6.733 -2.233 1.00 92.38 120 ALA A CA 1
ATOM 881 C C . ALA A 1 120 ? -1.667 -7.122 -3.715 1.00 92.38 120 ALA A C 1
ATOM 883 O O . ALA A 1 120 ? -0.673 -7.712 -4.137 1.00 92.38 120 ALA A O 1
ATOM 884 N N . THR A 1 121 ? -2.666 -6.767 -4.522 1.00 93.12 121 THR A N 1
ATOM 885 C CA . THR A 1 121 ? -2.650 -7.059 -5.967 1.00 93.12 121 THR A CA 1
ATOM 886 C C . THR A 1 121 ? -1.999 -5.905 -6.723 1.00 93.12 121 THR A C 1
ATOM 888 O O . THR A 1 121 ? -2.349 -4.750 -6.499 1.00 93.12 121 THR A O 1
ATOM 891 N N . VAL A 1 122 ? -1.059 -6.183 -7.628 1.00 91.31 122 VAL A N 1
ATOM 892 C CA . VAL A 1 122 ? -0.454 -5.143 -8.478 1.00 91.31 122 VAL A CA 1
ATOM 893 C C . VAL A 1 122 ? -1.496 -4.609 -9.464 1.00 91.31 122 VAL A C 1
ATOM 895 O O . VAL A 1 122 ? -1.990 -5.366 -10.294 1.00 91.31 122 VAL A O 1
ATOM 898 N N . ILE A 1 123 ? -1.786 -3.305 -9.398 1.00 91.62 123 ILE A N 1
ATO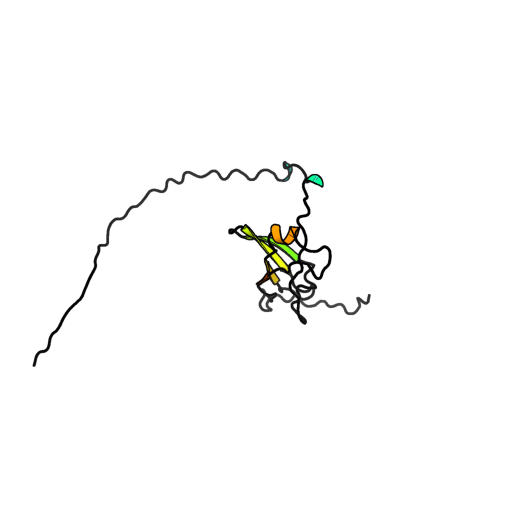M 899 C CA . ILE A 1 123 ? -2.566 -2.585 -10.421 1.00 91.62 123 ILE A CA 1
ATOM 900 C C . ILE A 1 123 ? -1.599 -2.056 -11.485 1.00 91.62 123 ILE A C 1
ATOM 902 O O . ILE A 1 123 ? -1.742 -2.332 -12.672 1.00 91.62 123 ILE A O 1
ATOM 906 N N . GLN A 1 124 ? -0.567 -1.344 -11.032 1.00 89.38 124 GLN A N 1
ATOM 907 C CA . GLN A 1 124 ? 0.502 -0.796 -11.856 1.00 89.38 124 GLN A CA 1
ATOM 908 C C . GLN A 1 124 ? 1.846 -1.215 -11.258 1.00 89.38 124 GLN A C 1
ATOM 910 O O . GLN A 1 124 ? 2.150 -0.894 -10.104 1.00 89.38 124 GLN A O 1
ATOM 915 N N . LYS A 1 125 ? 2.657 -1.926 -12.051 1.00 87.44 125 LYS A N 1
ATOM 916 C CA . LYS A 1 125 ? 4.046 -2.255 -11.698 1.00 87.44 125 LYS A CA 1
ATOM 917 C C . LYS A 1 125 ? 4.848 -0.971 -11.489 1.00 87.44 125 LYS A C 1
ATOM 919 O O . LYS A 1 125 ? 4.596 0.015 -12.176 1.00 87.44 125 LYS A O 1
ATOM 924 N N . ILE A 1 126 ? 5.828 -1.004 -10.587 1.00 84.06 126 ILE A N 1
ATOM 925 C CA . ILE A 1 126 ? 6.763 0.113 -10.426 1.00 84.06 126 ILE A CA 1
ATOM 926 C C . ILE A 1 126 ? 7.494 0.347 -11.757 1.00 84.06 126 ILE A C 1
ATOM 928 O O . ILE A 1 126 ? 8.125 -0.564 -12.292 1.00 84.06 126 ILE A O 1
ATOM 932 N N . ALA A 1 127 ? 7.388 1.565 -12.284 1.00 84.38 127 ALA A N 1
ATOM 933 C CA . ALA A 1 127 ? 8.030 2.006 -13.520 1.00 84.38 127 ALA A CA 1
ATOM 934 C C . ALA A 1 127 ? 8.409 3.490 -13.415 1.00 84.38 127 ALA A C 1
ATOM 936 O O . ALA A 1 127 ? 7.800 4.225 -12.635 1.00 84.38 127 ALA A O 1
ATOM 937 N N . ASN A 1 128 ? 9.401 3.933 -14.192 1.00 83.44 128 ASN A N 1
ATOM 938 C CA . ASN A 1 128 ? 9.815 5.335 -14.212 1.00 83.44 128 ASN A CA 1
ATOM 939 C C . ASN A 1 128 ? 8.793 6.192 -14.980 1.00 83.44 128 ASN A C 1
ATOM 941 O O . ASN A 1 128 ? 8.777 6.195 -16.209 1.00 83.44 128 ASN A O 1
ATOM 945 N N . ALA A 1 129 ? 7.962 6.937 -14.250 1.00 82.44 129 ALA A N 1
ATOM 946 C CA . ALA A 1 129 ? 6.947 7.833 -14.803 1.00 82.44 129 ALA A CA 1
ATOM 947 C C . ALA A 1 129 ? 7.527 9.118 -15.430 1.00 82.44 129 ALA A C 1
ATOM 949 O O . ALA A 1 129 ? 6.779 9.900 -16.008 1.00 82.44 129 ALA A O 1
ATOM 950 N N . MET A 1 130 ? 8.837 9.354 -15.302 1.00 79.00 130 MET A N 1
ATOM 951 C CA . MET A 1 130 ? 9.535 10.501 -15.897 1.00 79.00 130 MET A CA 1
ATOM 952 C C . MET A 1 130 ? 10.208 10.156 -17.231 1.00 79.00 130 MET A C 1
ATOM 954 O O . MET A 1 130 ? 10.847 11.026 -17.811 1.00 79.00 130 MET A O 1
ATOM 958 N N . GLU A 1 131 ? 10.147 8.897 -17.688 1.00 72.56 131 GLU A N 1
ATOM 959 C CA . GLU A 1 131 ? 10.782 8.426 -18.937 1.00 72.56 131 GLU A CA 1
ATOM 960 C C . GLU A 1 131 ? 12.297 8.752 -19.038 1.00 72.56 131 GLU A C 1
ATOM 962 O O . GLU A 1 131 ? 12.858 8.851 -20.123 1.00 72.56 131 GLU A O 1
ATOM 967 N N . GLY A 1 132 ? 12.978 8.924 -17.895 1.00 65.62 132 GLY A N 1
ATOM 968 C CA . GLY A 1 132 ? 14.386 9.352 -17.814 1.00 65.62 132 GLY A CA 1
ATOM 969 C C . GLY A 1 132 ? 14.615 10.873 -17.874 1.00 65.62 132 GLY A C 1
ATOM 970 O O . GLY A 1 132 ? 15.717 11.337 -17.604 1.00 65.62 132 GLY A O 1
ATOM 971 N N . HIS A 1 133 ? 13.585 11.683 -18.130 1.00 65.62 133 HIS A N 1
ATOM 972 C CA . HIS A 1 133 ? 13.684 13.146 -18.272 1.00 65.62 133 HIS A CA 1
ATOM 973 C C . HIS A 1 133 ? 13.761 13.935 -16.951 1.00 65.62 133 HIS A C 1
ATOM 975 O O . HIS A 1 133 ? 13.700 15.163 -16.963 1.00 65.62 133 HIS A O 1
ATOM 981 N N . GLY A 1 134 ? 13.888 13.251 -15.814 1.00 59.06 134 GLY A N 1
ATOM 982 C CA . GLY A 1 134 ? 13.912 13.868 -14.485 1.00 59.06 134 GLY A CA 1
ATOM 983 C C . GLY A 1 134 ? 14.923 13.246 -13.528 1.00 59.06 134 GLY A C 1
ATOM 984 O O . GLY A 1 134 ? 14.728 13.349 -12.319 1.00 59.06 134 GLY A O 1
ATOM 985 N N . GLU A 1 135 ? 15.953 12.559 -14.037 1.00 57.41 135 GLU A N 1
ATOM 986 C CA . GLU A 1 135 ? 17.024 12.040 -13.184 1.00 57.41 135 GLU A CA 1
ATOM 987 C C . GLU A 1 135 ? 17.644 13.195 -12.391 1.00 57.41 135 GLU A C 1
ATOM 989 O O . GLU A 1 135 ? 18.330 14.059 -12.941 1.00 57.41 135 GLU A O 1
ATOM 994 N N . ILE A 1 136 ? 17.382 13.218 -11.080 1.00 56.66 136 ILE A N 1
ATOM 995 C CA . ILE A 1 136 ? 18.150 14.058 -10.168 1.00 56.66 136 ILE A CA 1
ATOM 996 C C . ILE A 1 136 ? 19.583 13.560 -10.277 1.00 56.66 136 ILE A C 1
ATOM 998 O O . ILE A 1 136 ? 19.857 12.403 -9.955 1.00 56.66 136 ILE A O 1
ATOM 1002 N N . GLU A 1 137 ? 20.464 14.439 -10.753 1.00 53.19 137 GLU A N 1
ATOM 1003 C CA . GLU A 1 137 ? 21.894 14.189 -10.873 1.00 53.19 137 GLU A CA 1
ATOM 1004 C C . GLU A 1 137 ? 22.380 13.549 -9.571 1.00 53.19 137 GLU A C 1
ATOM 1006 O O . GLU A 1 137 ? 22.263 14.141 -8.490 1.00 53.19 137 GLU A O 1
ATOM 1011 N N . ASN A 1 138 ? 22.814 12.289 -9.672 1.00 52.28 138 ASN A N 1
ATOM 1012 C CA . ASN A 1 138 ? 23.097 11.446 -8.521 1.00 52.28 138 ASN A CA 1
ATOM 1013 C C . ASN A 1 138 ? 24.322 12.019 -7.796 1.00 52.28 138 ASN A C 1
ATOM 1015 O O . ASN A 1 138 ? 25.458 11.620 -8.049 1.00 52.28 138 ASN A O 1
ATOM 1019 N N . ASN A 1 139 ? 24.077 12.941 -6.861 1.00 48.94 139 ASN A N 1
ATOM 1020 C CA . ASN A 1 139 ? 25.034 13.445 -5.878 1.00 48.94 139 ASN A CA 1
ATOM 1021 C C . ASN A 1 139 ? 25.326 12.354 -4.833 1.00 48.94 139 ASN A C 1
ATOM 1023 O O . ASN A 1 139 ? 25.216 12.548 -3.622 1.00 48.94 139 ASN A O 1
ATOM 1027 N N . TYR A 1 140 ? 25.699 11.177 -5.335 1.00 51.19 140 TYR A N 1
ATOM 1028 C CA . TYR A 1 140 ? 26.309 10.103 -4.587 1.00 51.19 140 TYR A CA 1
ATOM 1029 C C . TYR A 1 140 ? 27.636 10.627 -4.047 1.00 51.19 140 TYR A C 1
ATOM 1031 O O . TYR A 1 140 ? 28.642 10.693 -4.753 1.00 51.19 140 TYR A O 1
ATOM 1039 N N . ASN A 1 141 ? 27.623 11.052 -2.788 1.00 49.84 141 ASN A N 1
ATOM 1040 C CA . ASN A 1 141 ? 28.828 11.413 -2.068 1.00 49.84 141 ASN A CA 1
ATOM 1041 C C . ASN A 1 141 ? 29.449 10.117 -1.515 1.00 49.84 141 ASN A C 1
ATOM 1043 O O . ASN A 1 141 ? 28.919 9.575 -0.543 1.00 49.84 141 ASN A O 1
ATOM 1047 N N . PRO A 1 142 ? 30.564 9.610 -2.080 1.00 54.12 142 PRO A N 1
ATOM 1048 C CA . PRO A 1 142 ? 31.151 8.332 -1.668 1.00 54.12 142 PRO A CA 1
ATOM 1049 C C . PRO A 1 142 ? 31.698 8.336 -0.231 1.00 54.12 142 PRO A C 1
ATOM 1051 O O . PRO A 1 142 ? 32.101 7.290 0.266 1.00 54.12 142 PRO A O 1
ATOM 1054 N N . ASN A 1 143 ? 31.726 9.490 0.445 1.00 50.81 143 ASN A N 1
ATOM 1055 C CA . ASN A 1 143 ? 32.267 9.642 1.796 1.00 50.81 143 ASN A CA 1
ATOM 1056 C C . ASN A 1 143 ? 31.248 9.342 2.915 1.00 50.81 143 ASN A C 1
ATOM 1058 O O . ASN A 1 143 ? 31.534 9.600 4.081 1.00 50.81 143 ASN A O 1
ATOM 1062 N N . TRP A 1 144 ? 30.051 8.845 2.585 1.00 45.56 144 TRP A N 1
ATOM 1063 C CA . TRP A 1 144 ? 29.007 8.489 3.556 1.00 45.56 144 TRP A CA 1
ATOM 1064 C C . TRP A 1 144 ? 29.078 6.989 3.889 1.00 45.56 144 TRP A C 1
ATOM 1066 O O . TRP A 1 144 ? 28.147 6.229 3.632 1.00 45.56 144 TRP A O 1
ATOM 1076 N N . SER A 1 145 ? 30.214 6.557 4.442 1.00 40.97 145 SER A N 1
ATOM 1077 C CA . SER A 1 145 ? 30.348 5.233 5.056 1.00 40.97 145 SER A CA 1
ATOM 1078 C C . SER A 1 145 ? 29.586 5.187 6.384 1.00 40.97 145 SER A C 1
ATOM 1080 O O . SER A 1 145 ? 29.805 6.057 7.231 1.00 40.97 145 SER A O 1
ATOM 1082 N N . LEU A 1 146 ? 28.728 4.174 6.551 1.00 44.25 146 LEU A N 1
ATOM 1083 C CA . LEU A 1 146 ? 28.117 3.793 7.834 1.00 44.25 146 LEU A CA 1
ATOM 1084 C C . LEU A 1 146 ? 29.162 3.248 8.824 1.00 44.25 146 LEU A C 1
ATOM 1086 O O . LEU A 1 146 ? 30.120 2.596 8.347 1.00 44.25 146 LEU A O 1
#

Foldseek 3Di:
DDDDDDDDDDDDDDDDDPPPPPPPPPPPPPPPDPDPVPDDDDDPVNDDDLADAAEPAQPDDDFGPVQQDPDWDWDQDPVRWTKIKTATHPLDPQWIFMWTDDDSVLRNVADPDPVRGHYTHTPGGTDRNCPPVDNPPPPPPVPPDD

Secondary structure (DSSP, 8-state):
-----------------------------PPPPPPGGGSPPPPGGG-------BPPP--SSS--GGG--S-EEEEE-TTS-EEEEEE--TTSTTEEEEEEPPPHHHHHH--SSGGGSPBPEEEEEEEETTTTTT-------TT---

pLDDT: mean 72.24, std 18.89, range [32.31, 95.31]